Protein AF-A0A1F2SA00-F1 (afdb_monomer_lite)

Sequence (81 aa):
MLGAGPEAFQFNGKTATVQANENAVQQIVNHFKEYLQMATRGYQEDLQAEAERREREQRRQLELEVAEAEKRERILKNLKV

Structure (mmCIF, N/CA/C/O backbone):
data_AF-A0A1F2SA00-F1
#
_entry.id   AF-A0A1F2SA00-F1
#
loop_
_atom_site.group_PDB
_atom_site.id
_atom_site.type_symbol
_atom_site.label_atom_id
_atom_site.label_alt_id
_atom_site.label_comp_id
_atom_site.label_asym_id
_atom_site.label_entity_id
_atom_site.label_seq_id
_atom_site.pdbx_PDB_ins_code
_atom_site.Cartn_x
_atom_site.Cartn_y
_atom_site.Cartn_z
_atom_site.occupancy
_atom_site.B_iso_or_equiv
_atom_site.auth_seq_id
_atom_site.auth_comp_id
_atom_site.auth_asym_id
_atom_site.auth_atom_id
_atom_site.pdbx_PDB_model_num
ATOM 1 N N . MET A 1 1 ? 15.715 11.519 -26.698 1.00 40.47 1 MET A N 1
ATOM 2 C CA . MET A 1 1 ? 15.119 11.055 -25.430 1.00 40.47 1 MET A CA 1
ATOM 3 C C . MET A 1 1 ? 15.356 9.560 -25.366 1.00 40.47 1 MET A C 1
ATOM 5 O O . MET A 1 1 ? 14.879 8.842 -26.234 1.00 40.47 1 MET A O 1
ATOM 9 N N . LEU A 1 2 ? 16.269 9.160 -24.483 1.00 47.12 2 LEU A N 1
ATOM 10 C CA . LEU A 1 2 ? 16.785 7.800 -24.333 1.00 47.12 2 LEU A CA 1
ATOM 11 C C . LEU A 1 2 ? 15.900 7.041 -23.344 1.00 47.12 2 LEU A C 1
ATOM 13 O O . LEU A 1 2 ? 15.620 7.572 -22.276 1.00 47.12 2 LEU A O 1
ATOM 17 N N . GLY A 1 3 ? 15.530 5.810 -23.693 1.00 50.62 3 GLY A N 1
ATOM 18 C CA . GLY A 1 3 ? 14.865 4.870 -22.792 1.00 50.62 3 GLY A CA 1
ATOM 19 C C . GLY A 1 3 ? 13.349 5.021 -22.784 1.00 50.62 3 GLY A C 1
ATOM 20 O O . GLY A 1 3 ? 12.811 6.039 -22.368 1.00 50.62 3 GLY A O 1
ATOM 21 N N . ALA A 1 4 ? 12.666 3.990 -23.270 1.00 57.00 4 ALA A N 1
ATOM 22 C CA . ALA A 1 4 ? 11.229 3.837 -23.127 1.00 57.00 4 ALA A CA 1
ATOM 23 C C . ALA A 1 4 ? 10.869 3.876 -21.627 1.00 57.00 4 ALA A C 1
ATOM 25 O O . ALA A 1 4 ? 11.356 3.038 -20.865 1.00 57.00 4 ALA A O 1
ATOM 26 N N . GLY A 1 5 ? 10.091 4.875 -21.203 1.00 57.38 5 GLY A N 1
ATOM 27 C CA . GLY A 1 5 ? 9.592 4.985 -19.834 1.00 57.38 5 GLY A CA 1
ATOM 28 C C . GLY A 1 5 ? 8.555 3.899 -19.509 1.00 57.38 5 GLY A C 1
ATOM 29 O O . GLY A 1 5 ? 8.142 3.154 -20.405 1.00 57.38 5 GLY A O 1
ATOM 30 N N . PRO A 1 6 ? 8.124 3.773 -18.241 1.00 60.91 6 PRO A N 1
ATOM 31 C CA . PRO A 1 6 ? 7.156 2.764 -17.792 1.00 60.91 6 PRO A CA 1
ATOM 32 C C . PRO A 1 6 ? 5.852 2.752 -18.609 1.00 60.91 6 PRO A C 1
ATOM 34 O O . PRO A 1 6 ? 5.261 1.693 -18.801 1.00 60.91 6 PRO A O 1
ATOM 37 N N . GLU A 1 7 ? 5.441 3.895 -19.158 1.00 65.06 7 GLU A N 1
ATOM 38 C CA . GLU A 1 7 ? 4.283 4.057 -20.043 1.00 65.06 7 GLU A CA 1
ATOM 39 C C . GLU A 1 7 ? 4.372 3.282 -21.368 1.00 65.06 7 GLU A C 1
ATOM 41 O O . GLU A 1 7 ? 3.352 3.015 -22.001 1.00 65.06 7 GLU A O 1
ATOM 46 N N . ALA A 1 8 ? 5.577 2.903 -21.795 1.00 72.06 8 ALA A N 1
ATOM 47 C CA . ALA A 1 8 ? 5.797 2.145 -23.022 1.00 72.06 8 ALA A CA 1
ATOM 48 C C . ALA A 1 8 ? 5.799 0.623 -22.800 1.00 72.06 8 ALA A C 1
ATOM 50 O O . ALA A 1 8 ? 5.822 -0.136 -23.773 1.00 72.06 8 ALA A O 1
ATOM 51 N N . PHE A 1 9 ? 5.786 0.168 -21.542 1.00 75.00 9 PHE A N 1
ATOM 52 C CA . PHE A 1 9 ? 5.743 -1.252 -21.212 1.00 75.00 9 PHE A CA 1
ATOM 53 C C . PHE A 1 9 ? 4.301 -1.750 -21.170 1.00 75.00 9 PHE A C 1
ATOM 55 O O . PHE A 1 9 ? 3.464 -1.266 -20.411 1.00 75.00 9 PHE A O 1
ATOM 62 N N . GLN A 1 10 ? 4.022 -2.781 -21.961 1.00 75.38 10 GLN A N 1
ATOM 63 C CA . GLN A 1 10 ? 2.773 -3.526 -21.885 1.00 75.38 10 GLN A CA 1
ATOM 64 C C . GLN A 1 10 ? 2.963 -4.743 -20.990 1.00 75.38 10 GLN A C 1
ATOM 66 O O . GLN A 1 10 ? 3.837 -5.577 -21.239 1.00 75.38 10 GLN A O 1
ATOM 71 N N . PHE A 1 11 ? 2.127 -4.857 -19.962 1.00 76.69 11 PHE A N 1
ATOM 72 C CA . PHE A 1 11 ? 2.165 -5.961 -19.011 1.00 76.69 11 PHE A CA 1
ATOM 73 C C . PHE A 1 11 ? 1.061 -6.969 -19.328 1.00 76.69 11 PHE A C 1
ATOM 75 O O . PHE A 1 11 ? -0.117 -6.624 -19.384 1.00 76.69 11 PHE A O 1
ATOM 82 N N . ASN A 1 12 ? 1.445 -8.231 -19.504 1.00 76.06 12 ASN A N 1
ATOM 83 C CA . ASN A 1 12 ? 0.540 -9.368 -19.595 1.00 76.06 12 ASN A CA 1
ATOM 84 C C . ASN A 1 12 ? 0.949 -10.407 -18.545 1.00 76.06 12 ASN A C 1
ATOM 86 O O . ASN A 1 12 ? 1.895 -11.1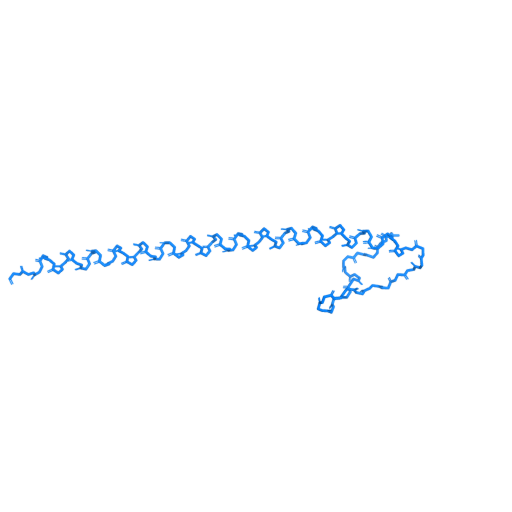77 -18.730 1.00 76.06 12 ASN A O 1
ATOM 90 N N . GLY A 1 13 ? 0.263 -10.386 -17.401 1.00 76.38 13 GLY A N 1
ATOM 91 C CA . GLY A 1 13 ? 0.581 -11.243 -16.262 1.00 76.38 13 GLY A CA 1
ATOM 92 C C . GLY A 1 13 ? 2.014 -11.031 -15.770 1.00 76.38 13 GLY A C 1
ATOM 93 O O . GLY A 1 13 ? 2.341 -9.978 -15.231 1.00 76.38 13 GLY A O 1
ATOM 94 N N . LYS A 1 14 ? 2.869 -12.046 -15.950 1.00 78.38 14 LYS A N 1
ATOM 95 C CA . LYS A 1 14 ? 4.290 -12.023 -15.547 1.00 78.38 14 LYS A CA 1
ATOM 96 C C . LYS A 1 14 ? 5.242 -11.569 -16.660 1.00 78.38 14 LYS A C 1
ATOM 98 O O . LYS A 1 14 ? 6.455 -11.600 -16.468 1.00 78.38 14 LYS A O 1
ATOM 103 N N . THR A 1 15 ? 4.718 -11.181 -17.819 1.00 76.38 15 THR A N 1
ATOM 104 C CA . THR A 1 15 ? 5.515 -10.784 -18.983 1.00 76.38 15 THR A CA 1
ATOM 105 C C . THR A 1 15 ? 5.334 -9.295 -19.253 1.00 76.38 15 THR A C 1
ATOM 107 O O . THR A 1 15 ? 4.207 -8.818 -19.352 1.00 76.38 15 THR A O 1
ATOM 110 N N . ALA A 1 16 ? 6.442 -8.568 -19.400 1.00 80.00 16 ALA A N 1
ATOM 111 C CA . ALA A 1 16 ? 6.455 -7.178 -19.843 1.00 80.00 16 ALA A CA 1
ATOM 112 C C . ALA A 1 16 ? 7.059 -7.100 -21.251 1.00 80.00 16 ALA A C 1
ATOM 114 O O . ALA A 1 16 ? 8.103 -7.700 -21.506 1.00 80.00 16 ALA A O 1
ATOM 115 N N . THR A 1 17 ? 6.404 -6.377 -22.158 1.00 81.75 17 THR A N 1
ATOM 116 C CA . THR A 1 17 ? 6.838 -6.214 -23.554 1.00 81.75 17 THR A CA 1
ATOM 117 C C . THR A 1 17 ? 7.001 -4.736 -23.876 1.00 81.75 17 THR A C 1
ATOM 119 O O . THR A 1 17 ? 6.163 -3.922 -23.496 1.00 81.75 17 THR A O 1
ATOM 122 N N . VAL A 1 18 ? 8.065 -4.391 -24.598 1.00 82.50 18 VAL A N 1
ATOM 123 C CA . VAL A 1 18 ? 8.344 -3.027 -25.059 1.00 82.50 18 VAL A CA 1
ATOM 124 C C . VAL A 1 18 ? 9.009 -3.091 -26.429 1.00 82.50 18 VAL A C 1
ATOM 126 O O . VAL A 1 18 ? 9.844 -3.961 -26.679 1.00 82.50 18 VAL A O 1
ATOM 129 N N . GLN A 1 19 ? 8.630 -2.190 -27.333 1.00 79.94 19 GLN A N 1
ATOM 130 C CA . GLN A 1 19 ? 9.334 -2.057 -28.606 1.00 79.94 19 GLN A CA 1
ATOM 131 C C . GLN A 1 19 ? 10.661 -1.332 -28.372 1.00 79.94 19 GLN A C 1
ATOM 133 O O . GLN A 1 19 ? 10.694 -0.240 -27.807 1.00 79.94 19 GLN A O 1
ATOM 138 N N . ALA A 1 20 ? 11.758 -1.948 -28.806 1.00 76.56 20 ALA A N 1
ATOM 139 C CA . ALA A 1 20 ? 13.107 -1.440 -28.607 1.00 76.56 20 ALA A CA 1
ATOM 140 C C . ALA A 1 20 ? 13.865 -1.390 -29.937 1.00 76.56 20 ALA A C 1
ATOM 142 O O . ALA A 1 20 ? 13.763 -2.297 -30.759 1.00 76.56 20 ALA A O 1
ATOM 143 N N . ASN A 1 21 ? 14.657 -0.336 -30.125 1.00 78.19 21 ASN A N 1
ATOM 144 C CA . ASN A 1 21 ? 15.692 -0.302 -31.155 1.00 78.19 21 ASN A CA 1
ATOM 145 C C . ASN A 1 21 ? 16.879 -1.161 -30.681 1.00 78.19 21 ASN A C 1
ATOM 147 O O . ASN A 1 21 ? 17.197 -1.121 -29.491 1.00 78.19 21 ASN A O 1
ATOM 151 N N . GLU A 1 22 ? 17.541 -1.899 -31.577 1.00 72.62 22 GLU A N 1
ATOM 152 C CA . GLU A 1 22 ? 18.672 -2.794 -31.259 1.00 72.62 22 GLU A CA 1
ATOM 153 C C . GLU A 1 22 ? 19.729 -2.127 -30.367 1.00 72.62 22 GLU A C 1
ATOM 155 O O . GLU A 1 22 ? 20.177 -2.706 -29.378 1.00 72.62 22 GLU A O 1
ATOM 160 N N . ASN A 1 23 ? 20.044 -0.859 -30.636 1.00 81.44 23 ASN A N 1
ATOM 161 C CA . ASN A 1 23 ? 21.059 -0.111 -29.890 1.00 81.44 23 ASN A CA 1
ATOM 162 C C . ASN A 1 23 ? 20.622 0.308 -28.471 1.00 81.44 23 ASN A C 1
ATOM 164 O O . ASN A 1 23 ? 21.445 0.766 -27.681 1.00 81.44 23 ASN A O 1
ATOM 168 N N . ALA A 1 24 ? 19.335 0.182 -28.137 1.00 76.75 24 ALA A N 1
ATOM 169 C CA . ALA A 1 24 ? 18.752 0.633 -26.872 1.00 76.75 24 ALA A CA 1
ATOM 170 C C . ALA A 1 24 ? 18.298 -0.518 -25.958 1.00 76.75 24 ALA A C 1
ATOM 172 O O . ALA A 1 24 ? 17.936 -0.267 -24.807 1.00 76.75 24 ALA A O 1
ATOM 173 N N . VAL A 1 25 ? 18.337 -1.772 -26.428 1.00 79.88 25 VAL A N 1
ATOM 174 C CA . VAL A 1 25 ? 17.805 -2.940 -25.699 1.00 79.88 25 VAL A CA 1
ATOM 175 C C . VAL A 1 25 ? 18.422 -3.066 -24.304 1.00 79.88 25 VAL A C 1
ATOM 177 O O . VAL A 1 25 ? 17.699 -3.196 -23.319 1.00 79.88 25 VAL A O 1
ATOM 180 N N . GLN A 1 26 ? 19.749 -2.960 -24.186 1.00 79.88 26 GLN A N 1
ATOM 181 C CA . GLN A 1 26 ? 20.426 -3.106 -22.893 1.00 79.88 26 GLN A CA 1
ATOM 182 C C . GLN A 1 26 ? 20.052 -1.995 -21.901 1.00 79.88 26 GLN A C 1
ATOM 184 O O . GLN A 1 26 ? 19.879 -2.259 -20.711 1.00 79.88 26 GLN A O 1
ATOM 189 N N . GLN A 1 27 ? 19.905 -0.758 -22.382 1.00 82.00 27 GLN A N 1
ATOM 190 C CA . GLN A 1 27 ? 19.504 0.370 -21.538 1.00 82.00 27 GLN A CA 1
ATOM 191 C C . GLN A 1 27 ? 18.065 0.205 -21.044 1.00 82.00 27 GLN A C 1
ATOM 193 O O . GLN A 1 27 ? 17.797 0.428 -19.867 1.00 82.00 27 GLN A O 1
ATOM 198 N N . ILE A 1 28 ? 17.165 -0.262 -21.913 1.00 79.62 28 ILE A N 1
ATOM 199 C CA . ILE A 1 28 ? 15.769 -0.557 -21.571 1.00 79.62 28 ILE A CA 1
ATOM 200 C C . ILE A 1 28 ? 15.692 -1.667 -20.516 1.00 79.62 28 ILE A C 1
ATOM 202 O O . ILE A 1 28 ? 14.956 -1.536 -19.543 1.00 79.62 28 ILE A O 1
ATOM 206 N N . VAL A 1 29 ? 16.491 -2.731 -20.654 1.00 80.94 29 VAL A N 1
ATOM 207 C CA . VAL A 1 29 ? 16.555 -3.815 -19.658 1.00 80.94 29 VAL A CA 1
ATOM 208 C C . VAL A 1 29 ? 17.064 -3.311 -18.307 1.00 80.94 29 VAL A C 1
ATOM 210 O O . VAL A 1 29 ? 16.517 -3.690 -17.271 1.00 80.94 29 VAL A O 1
ATOM 213 N N . ASN A 1 30 ? 18.098 -2.468 -18.294 1.00 82.56 30 ASN A N 1
ATOM 214 C CA . ASN A 1 30 ? 18.633 -1.907 -17.052 1.00 82.56 30 ASN A CA 1
ATOM 215 C C . ASN A 1 30 ? 17.597 -1.017 -16.358 1.00 82.56 30 ASN A C 1
ATOM 217 O O . ASN A 1 30 ? 17.322 -1.212 -15.176 1.00 82.56 30 ASN A O 1
ATOM 221 N N . HIS A 1 31 ? 16.955 -0.124 -17.113 1.00 78.88 31 HIS A N 1
ATOM 222 C CA . HIS A 1 31 ? 15.926 0.761 -16.579 1.00 78.88 31 HIS A CA 1
ATOM 223 C C . HIS A 1 31 ? 14.709 -0.015 -16.055 1.00 78.88 31 HIS A C 1
ATOM 225 O O . HIS A 1 31 ? 14.200 0.274 -14.973 1.00 78.88 31 HIS A O 1
ATOM 231 N N . PHE A 1 32 ? 14.288 -1.067 -16.766 1.00 79.44 32 PHE A N 1
ATOM 232 C CA . PHE A 1 32 ? 13.208 -1.943 -16.318 1.00 79.44 32 PHE A CA 1
ATOM 233 C C . PHE A 1 32 ? 13.532 -2.628 -14.983 1.00 79.44 32 PHE A C 1
ATOM 235 O O . PHE A 1 32 ? 12.666 -2.719 -14.117 1.00 79.44 32 PHE A O 1
ATOM 242 N N . LYS A 1 33 ? 14.776 -3.085 -14.781 1.00 80.88 33 LYS A N 1
ATOM 243 C CA . LYS A 1 33 ? 15.203 -3.710 -13.516 1.00 80.88 33 LYS A CA 1
ATOM 244 C C . LYS A 1 33 ? 15.167 -2.731 -12.346 1.00 80.88 33 LYS A C 1
ATOM 246 O O . LYS A 1 33 ? 14.655 -3.087 -11.287 1.00 80.88 33 LYS A O 1
ATOM 251 N N . GLU A 1 34 ? 15.693 -1.525 -12.538 1.00 79.31 34 GLU A N 1
ATOM 252 C CA . GLU A 1 34 ? 15.677 -0.468 -11.519 1.00 79.31 34 GLU A CA 1
ATOM 253 C C . GLU A 1 34 ? 14.239 -0.101 -11.139 1.00 79.31 34 GLU A C 1
ATOM 255 O O . GLU A 1 34 ? 13.880 -0.101 -9.960 1.00 79.31 34 GLU A O 1
ATOM 260 N N . TYR A 1 35 ? 13.383 0.108 -12.142 1.00 73.81 35 TYR A N 1
ATOM 261 C CA . TYR A 1 35 ? 11.969 0.394 -11.932 1.00 73.81 35 TYR A CA 1
ATOM 262 C C . TYR A 1 35 ? 11.253 -0.739 -11.193 1.00 73.81 35 TYR A C 1
ATOM 264 O O . TYR A 1 35 ? 10.534 -0.485 -10.229 1.00 73.81 35 TYR A O 1
ATOM 272 N N . LEU A 1 36 ? 11.466 -1.994 -11.599 1.00 77.75 36 LEU A N 1
ATOM 273 C CA . LEU A 1 36 ? 10.817 -3.142 -10.970 1.00 77.75 36 LEU A CA 1
ATOM 274 C C . LEU A 1 36 ? 11.203 -3.252 -9.492 1.00 77.75 36 LEU A C 1
ATOM 276 O O . LEU A 1 36 ? 10.345 -3.530 -8.657 1.00 77.75 36 LEU A O 1
ATOM 280 N N . GLN A 1 37 ? 12.467 -2.990 -9.151 1.00 75.81 37 GLN A N 1
ATOM 281 C CA . GLN A 1 37 ? 12.916 -2.952 -7.760 1.00 75.81 37 GLN A CA 1
ATOM 282 C C . GLN A 1 37 ? 12.228 -1.834 -6.968 1.00 75.81 37 GLN A C 1
ATOM 284 O O . GLN A 1 37 ? 11.745 -2.085 -5.865 1.00 75.81 37 GLN A O 1
ATOM 289 N N . MET A 1 38 ? 12.128 -0.627 -7.532 1.00 70.69 38 MET A N 1
ATOM 290 C CA . MET A 1 38 ? 11.454 0.503 -6.884 1.00 70.69 38 MET A CA 1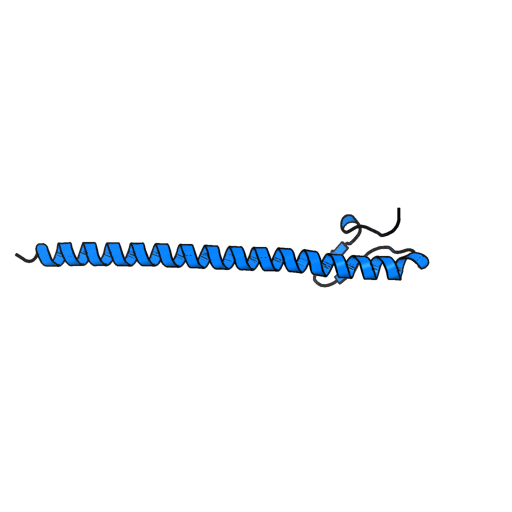
ATOM 291 C C . MET A 1 38 ? 9.951 0.258 -6.694 1.00 70.69 38 MET A C 1
ATOM 293 O O . MET A 1 38 ? 9.436 0.444 -5.593 1.00 70.69 38 MET A O 1
ATOM 297 N N . ALA A 1 39 ? 9.258 -0.203 -7.736 1.00 68.00 39 ALA A N 1
ATOM 298 C CA . ALA A 1 39 ? 7.830 -0.510 -7.691 1.00 68.00 39 ALA A CA 1
ATOM 299 C C . ALA A 1 39 ? 7.527 -1.653 -6.711 1.00 68.00 39 ALA A C 1
ATOM 301 O O . ALA A 1 39 ? 6.572 -1.575 -5.941 1.00 68.00 39 ALA A O 1
ATOM 302 N N . THR A 1 40 ? 8.375 -2.688 -6.686 1.00 75.31 40 THR A N 1
ATOM 303 C CA . THR A 1 40 ? 8.239 -3.796 -5.728 1.00 75.31 40 THR A CA 1
ATOM 304 C C . THR A 1 40 ? 8.429 -3.309 -4.295 1.00 75.31 40 THR A C 1
ATOM 306 O O . THR A 1 40 ? 7.691 -3.742 -3.416 1.00 75.31 40 THR A O 1
ATOM 309 N N . ARG A 1 41 ? 9.371 -2.389 -4.051 1.00 71.06 41 ARG A N 1
ATOM 310 C CA . ARG A 1 41 ? 9.605 -1.829 -2.716 1.00 71.06 41 ARG A CA 1
ATOM 311 C C . ARG A 1 41 ? 8.401 -1.035 -2.209 1.00 71.06 41 ARG A C 1
ATOM 313 O O . ARG A 1 41 ? 7.946 -1.302 -1.105 1.00 71.06 41 ARG A O 1
ATOM 320 N N . GLY A 1 42 ? 7.850 -0.137 -3.029 1.00 68.25 42 GLY A N 1
ATOM 321 C CA . GLY A 1 42 ? 6.646 0.621 -2.663 1.00 68.25 42 GLY A CA 1
ATOM 322 C C . GLY A 1 42 ? 5.448 -0.294 -2.399 1.00 68.25 42 GLY A C 1
ATOM 323 O O . GLY A 1 42 ? 4.778 -0.167 -1.382 1.00 68.25 42 GLY A O 1
ATOM 324 N N . TYR A 1 43 ? 5.247 -1.305 -3.248 1.00 68.62 43 TYR A N 1
ATOM 325 C CA . TYR A 1 43 ? 4.175 -2.282 -3.055 1.00 68.62 43 TYR A CA 1
ATOM 326 C C . TYR A 1 43 ? 4.345 -3.125 -1.777 1.00 68.62 43 TYR A C 1
ATOM 328 O O . TYR A 1 43 ? 3.365 -3.455 -1.111 1.00 68.62 43 TYR A O 1
ATOM 336 N N . GLN A 1 44 ? 5.581 -3.478 -1.413 1.00 72.81 44 GLN A N 1
ATOM 337 C CA . GLN A 1 44 ? 5.872 -4.173 -0.155 1.00 72.81 44 GLN A CA 1
ATOM 338 C C . GLN A 1 44 ? 5.590 -3.293 1.067 1.00 72.81 44 GLN A C 1
ATOM 340 O O . GLN A 1 44 ? 5.003 -3.780 2.033 1.00 72.81 44 GLN A O 1
ATOM 345 N N . GLU A 1 45 ? 5.976 -2.018 1.021 1.00 76.56 45 GLU A N 1
ATOM 346 C CA . GLU A 1 45 ? 5.704 -1.046 2.086 1.00 76.56 45 GLU A CA 1
ATOM 347 C C . GLU A 1 45 ? 4.194 -0.833 2.273 1.00 76.56 45 GLU A C 1
ATOM 349 O O . GLU A 1 45 ? 3.707 -0.876 3.404 1.00 76.56 45 GLU A O 1
ATOM 354 N N . ASP A 1 46 ? 3.438 -0.711 1.178 1.00 74.62 46 ASP A N 1
ATOM 355 C CA . ASP A 1 46 ? 1.978 -0.583 1.212 1.00 74.62 46 ASP A CA 1
ATOM 356 C C . ASP A 1 46 ? 1.305 -1.830 1.804 1.00 74.62 46 ASP A C 1
ATOM 358 O O . ASP A 1 46 ? 0.441 -1.716 2.679 1.00 74.62 46 ASP A O 1
ATOM 362 N N . LEU A 1 47 ? 1.731 -3.030 1.389 1.00 80.62 47 LEU A N 1
ATOM 363 C CA . LEU A 1 47 ? 1.230 -4.290 1.949 1.00 80.62 47 LEU A CA 1
ATOM 364 C C . LEU A 1 47 ? 1.507 -4.400 3.450 1.00 80.62 47 LEU A C 1
ATOM 366 O O . LEU A 1 47 ? 0.645 -4.845 4.211 1.00 80.62 47 LEU A O 1
ATOM 370 N N . GLN A 1 48 ? 2.700 -3.997 3.884 1.00 84.81 48 GLN A N 1
ATOM 371 C CA . GLN A 1 48 ? 3.067 -4.019 5.293 1.00 84.81 48 GLN A CA 1
ATOM 372 C C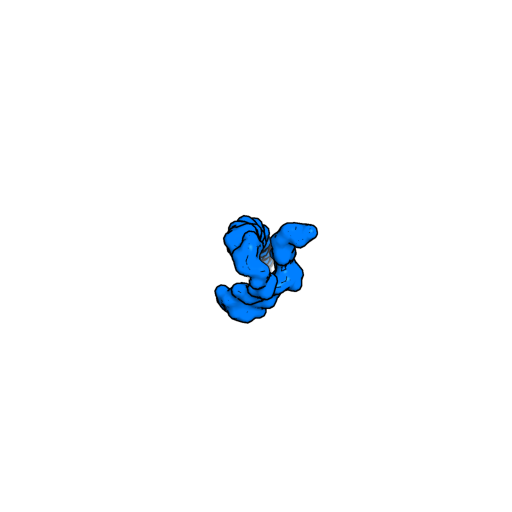 . GLN A 1 48 ? 2.237 -3.009 6.096 1.00 84.81 48 GLN A C 1
ATOM 374 O O . GLN A 1 48 ? 1.682 -3.361 7.139 1.00 84.81 48 GLN A O 1
ATOM 379 N N . ALA A 1 49 ? 2.064 -1.789 5.584 1.00 86.56 49 ALA A N 1
ATOM 380 C CA . ALA A 1 49 ? 1.236 -0.766 6.214 1.00 86.56 49 ALA A CA 1
ATOM 381 C C . ALA A 1 49 ? -0.242 -1.188 6.315 1.00 86.56 49 ALA A C 1
ATOM 383 O O . ALA A 1 49 ? -0.909 -0.911 7.320 1.00 86.56 49 ALA A O 1
ATOM 384 N N . GLU A 1 50 ? -0.766 -1.878 5.298 1.00 88.31 50 GLU A N 1
ATOM 385 C CA . GLU A 1 50 ? -2.123 -2.421 5.321 1.00 88.31 50 GLU A CA 1
ATOM 386 C C . GLU A 1 50 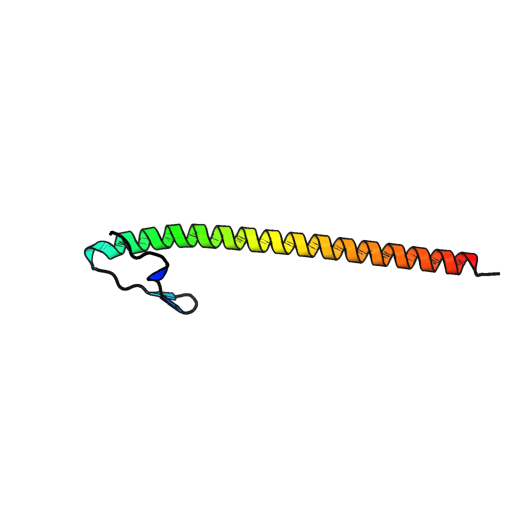? -2.263 -3.550 6.352 1.00 88.31 50 GLU A C 1
ATOM 388 O O . GLU A 1 50 ? -3.226 -3.558 7.125 1.00 88.31 50 GLU A O 1
ATOM 393 N N . ALA A 1 51 ? -1.292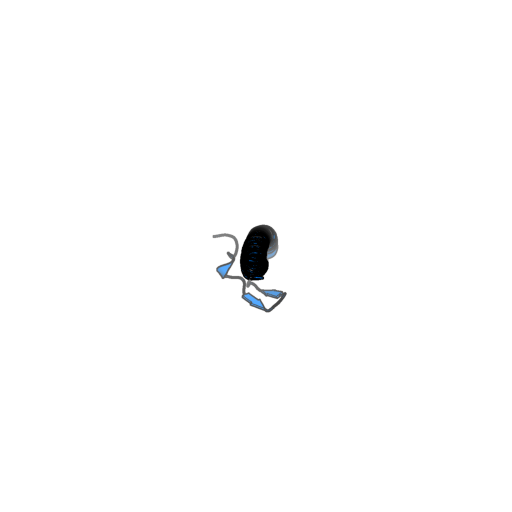 -4.465 6.419 1.00 88.69 51 ALA A N 1
ATOM 394 C CA . ALA A 1 51 ? -1.275 -5.542 7.406 1.00 88.69 51 ALA A CA 1
ATOM 395 C C . ALA A 1 51 ? -1.266 -4.993 8.842 1.00 88.69 51 ALA A C 1
ATOM 397 O O . ALA A 1 51 ? -2.095 -5.394 9.660 1.00 88.69 51 ALA A O 1
ATOM 398 N N . GLU A 1 52 ? -0.414 -4.006 9.130 1.00 91.06 52 GLU A N 1
ATOM 399 C CA . GLU A 1 52 ? -0.368 -3.352 10.441 1.00 91.06 52 GLU A CA 1
ATOM 400 C C . GLU A 1 52 ? -1.674 -2.622 10.786 1.00 91.06 52 GLU A C 1
ATOM 402 O O . GLU A 1 52 ? -2.123 -2.632 11.934 1.00 91.06 52 GLU A O 1
ATOM 407 N N . ARG A 1 53 ? -2.310 -1.971 9.802 1.00 92.19 53 ARG A N 1
ATOM 408 C CA . ARG A 1 53 ? -3.621 -1.336 9.999 1.00 92.19 53 ARG A CA 1
ATOM 409 C C . ARG A 1 53 ? -4.688 -2.362 10.361 1.00 92.19 53 ARG A C 1
ATOM 411 O O . ARG A 1 53 ? -5.448 -2.118 11.296 1.00 92.19 53 ARG A O 1
ATOM 418 N N . ARG A 1 54 ? -4.728 -3.495 9.655 1.00 90.00 54 ARG A N 1
ATOM 419 C CA . ARG A 1 54 ? -5.670 -4.584 9.943 1.00 90.00 54 ARG A CA 1
ATOM 420 C C . ARG A 1 54 ? -5.429 -5.176 11.328 1.00 90.00 54 ARG A C 1
ATOM 422 O O . ARG A 1 54 ? -6.394 -5.382 12.054 1.00 90.00 54 ARG A O 1
ATOM 429 N N . GLU A 1 55 ? -4.174 -5.387 11.722 1.00 93.25 55 GLU A N 1
ATOM 430 C CA . GLU A 1 55 ? -3.853 -5.911 13.053 1.00 93.25 55 GLU A CA 1
ATOM 431 C C . GLU A 1 55 ? -4.306 -4.954 14.167 1.00 93.25 55 GLU A C 1
ATOM 433 O O . GLU A 1 55 ? -4.936 -5.379 15.136 1.00 93.25 55 GLU A O 1
ATOM 438 N N . ARG A 1 56 ? -4.043 -3.647 14.021 1.00 93.44 56 ARG A N 1
ATOM 439 C CA . ARG A 1 56 ? -4.489 -2.641 15.001 1.00 93.44 56 ARG A CA 1
ATOM 440 C C . ARG A 1 56 ? -6.008 -2.583 15.122 1.00 93.44 56 ARG A C 1
ATOM 442 O O . ARG A 1 56 ? -6.518 -2.492 16.237 1.00 93.44 56 ARG A O 1
ATOM 449 N N . GLU A 1 57 ? -6.722 -2.652 14.002 1.00 94.12 57 GLU A N 1
ATOM 450 C CA . GLU A 1 57 ? -8.186 -2.660 14.014 1.00 94.12 57 GLU A CA 1
ATOM 451 C C . GLU A 1 57 ? -8.727 -3.921 14.696 1.00 94.12 57 GLU A C 1
ATOM 453 O O . GLU A 1 57 ? -9.580 -3.825 15.573 1.00 94.12 57 GLU A O 1
ATOM 458 N N . GLN A 1 58 ? -8.174 -5.096 14.382 1.00 92.69 58 GLN A N 1
ATOM 459 C CA . GLN A 1 58 ? -8.570 -6.353 15.022 1.00 92.69 58 GLN A CA 1
ATOM 460 C C . GLN A 1 58 ? -8.344 -6.332 16.536 1.00 92.69 58 GLN A C 1
ATOM 462 O O . GLN A 1 58 ? -9.231 -6.728 17.290 1.00 92.69 58 GLN A O 1
ATOM 467 N N . ARG A 1 59 ? -7.191 -5.827 16.998 1.00 93.69 59 ARG A N 1
ATOM 468 C CA . ARG A 1 59 ? -6.916 -5.678 18.436 1.00 93.69 59 ARG A CA 1
ATOM 469 C C . ARG A 1 59 ? -7.930 -4.757 19.108 1.00 93.69 59 ARG A C 1
ATOM 471 O O . ARG A 1 59 ? -8.459 -5.108 20.157 1.00 93.69 59 ARG A O 1
ATOM 478 N N . ARG A 1 60 ? -8.246 -3.619 18.484 1.00 94.50 60 ARG A N 1
ATOM 479 C CA . ARG A 1 60 ? -9.223 -2.665 19.020 1.00 94.50 60 ARG A CA 1
ATOM 480 C C . ARG A 1 60 ? -10.621 -3.273 19.137 1.00 94.50 60 ARG A C 1
ATOM 482 O O . ARG A 1 60 ? -11.288 -3.060 20.144 1.00 94.50 60 ARG A O 1
ATOM 489 N N . GLN A 1 61 ? -11.063 -4.015 18.123 1.00 94.38 61 GLN A N 1
ATOM 490 C CA . GLN A 1 61 ? -12.361 -4.695 18.159 1.00 94.38 61 GLN A CA 1
ATOM 491 C C . GLN A 1 61 ? -12.407 -5.729 19.285 1.00 94.38 61 GLN A C 1
ATOM 493 O O . GLN A 1 61 ? -13.352 -5.740 20.069 1.00 94.38 61 GLN A O 1
ATOM 498 N N . LEU A 1 62 ? -11.343 -6.520 19.440 1.00 93.75 62 LEU A N 1
ATOM 499 C CA . LEU A 1 62 ? -11.253 -7.505 20.515 1.00 93.75 62 LEU A CA 1
ATOM 500 C C . LEU A 1 62 ? -11.294 -6.851 21.907 1.00 93.75 62 LEU A C 1
ATOM 502 O O . LEU A 1 62 ? -11.983 -7.340 22.798 1.00 93.75 62 LEU A O 1
ATOM 506 N N . GLU A 1 63 ? -10.604 -5.724 22.101 1.00 93.81 63 GLU A N 1
ATOM 507 C CA . GLU A 1 63 ? -10.655 -4.963 23.358 1.00 93.81 63 GLU A CA 1
ATOM 508 C C . GLU A 1 63 ? -12.071 -4.461 23.676 1.00 93.81 63 GLU A C 1
ATOM 510 O O . GLU A 1 63 ? -12.507 -4.526 24.829 1.00 93.81 63 GLU A O 1
ATOM 515 N N . LEU A 1 64 ? -12.810 -3.993 22.664 1.00 94.44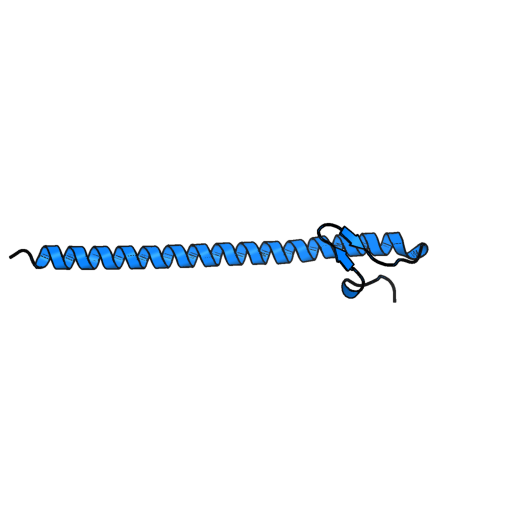 64 LEU A N 1
ATOM 516 C CA . LEU A 1 64 ? -14.202 -3.566 22.826 1.00 94.44 64 LEU A CA 1
ATOM 517 C C . LEU A 1 64 ? -15.114 -4.739 23.203 1.00 94.44 64 LEU A C 1
ATOM 519 O O . LEU A 1 64 ? -15.927 -4.602 24.120 1.00 94.44 64 LEU A O 1
ATOM 523 N N . GLU A 1 65 ? -14.957 -5.888 22.546 1.00 93.12 65 GLU A N 1
ATOM 524 C CA . GLU A 1 65 ? -15.722 -7.103 22.847 1.00 93.12 65 GLU A CA 1
ATOM 525 C C . GLU A 1 65 ? -15.480 -7.585 24.282 1.00 93.12 65 GLU A C 1
ATOM 527 O O . GLU A 1 65 ? -16.434 -7.894 25.004 1.00 93.12 65 GLU A O 1
ATOM 532 N N . VAL A 1 66 ? -14.219 -7.591 24.728 1.00 94.75 66 VAL A N 1
ATOM 533 C CA . VAL A 1 66 ? -13.850 -7.956 26.104 1.00 94.75 66 VAL A CA 1
ATOM 534 C C . VAL A 1 66 ? -14.471 -6.979 27.102 1.00 94.75 66 VAL A C 1
ATOM 536 O O . VAL A 1 66 ? -15.130 -7.408 28.050 1.00 94.75 66 VAL A O 1
ATOM 539 N N . ALA A 1 67 ? -14.342 -5.671 26.869 1.00 93.62 67 ALA A N 1
ATOM 540 C CA . ALA A 1 67 ? -14.907 -4.657 27.757 1.00 93.62 67 ALA A CA 1
ATOM 541 C C . ALA A 1 67 ? -16.440 -4.762 27.864 1.00 93.62 67 ALA A C 1
ATOM 543 O O . ALA A 1 67 ? -17.018 -4.572 28.942 1.00 93.62 67 ALA A O 1
ATOM 544 N N . GLU A 1 68 ? -17.120 -5.079 26.760 1.00 93.75 68 GLU A N 1
ATOM 545 C CA . GLU A 1 68 ? -18.566 -5.276 26.761 1.00 93.75 68 GLU A CA 1
ATOM 546 C C . GLU A 1 68 ? -18.969 -6.554 27.508 1.00 93.75 68 GLU A C 1
ATOM 548 O O . GLU A 1 68 ? -19.917 -6.527 28.305 1.00 93.75 68 GLU A O 1
ATOM 553 N N . ALA A 1 69 ? -18.233 -7.651 27.315 1.00 92.38 69 ALA A N 1
ATOM 554 C CA . ALA A 1 69 ? -18.448 -8.898 28.041 1.00 92.38 69 ALA A CA 1
ATOM 555 C C . ALA A 1 69 ? -18.281 -8.705 29.559 1.00 92.38 69 ALA A C 1
ATOM 557 O O . ALA A 1 69 ? -19.172 -9.081 30.326 1.00 92.38 69 ALA A O 1
ATOM 558 N N . GLU A 1 70 ? -17.216 -8.030 29.997 1.00 92.94 70 GLU A N 1
ATOM 559 C CA . GLU A 1 70 ? -16.977 -7.718 31.413 1.00 92.94 70 GLU A CA 1
ATOM 560 C C . GLU A 1 70 ? -18.074 -6.823 32.006 1.00 92.94 70 GLU A C 1
ATOM 562 O O . GLU A 1 70 ? -18.504 -7.000 33.153 1.00 92.94 70 GLU A O 1
ATOM 567 N N . LYS A 1 71 ? -18.562 -5.843 31.236 1.00 91.25 71 LYS A N 1
ATOM 568 C CA . LYS A 1 71 ? -19.672 -4.981 31.660 1.00 91.25 71 LYS A CA 1
ATOM 569 C C . LYS A 1 71 ? -20.949 -5.796 31.862 1.00 91.25 71 LYS A C 1
ATOM 571 O O . LYS A 1 71 ? -21.620 -5.621 32.882 1.00 91.25 71 LYS A O 1
ATOM 576 N N . ARG A 1 72 ? -21.279 -6.688 30.923 1.00 90.00 72 ARG A N 1
ATOM 577 C CA . ARG A 1 72 ? -22.444 -7.582 31.022 1.00 90.00 72 ARG A CA 1
ATOM 578 C C . ARG A 1 72 ? -22.323 -8.510 32.228 1.00 90.00 72 ARG A C 1
ATOM 580 O O . ARG A 1 72 ? -23.275 -8.618 32.998 1.00 90.00 72 ARG A O 1
ATOM 587 N N . GLU A 1 73 ? -21.156 -9.111 32.445 1.00 91.69 73 GLU A N 1
ATOM 588 C CA . GLU A 1 73 ? -20.908 -9.984 33.596 1.00 91.69 73 GLU A CA 1
ATOM 589 C C . GLU A 1 73 ? -21.110 -9.245 34.927 1.00 91.69 73 GLU A C 1
ATOM 591 O O . GLU A 1 73 ? -21.781 -9.749 35.828 1.00 91.69 73 GLU A O 1
ATOM 596 N N . ARG A 1 74 ? -20.589 -8.019 35.044 1.00 89.25 74 ARG A N 1
ATOM 597 C CA . ARG A 1 74 ? -20.744 -7.180 36.242 1.00 89.25 74 ARG A CA 1
ATOM 598 C C . ARG A 1 74 ? -22.205 -6.852 36.539 1.00 89.25 74 ARG A C 1
ATOM 600 O O . ARG A 1 74 ? -22.625 -6.922 37.690 1.00 89.25 74 ARG A O 1
ATOM 607 N N . ILE A 1 75 ? -22.974 -6.509 35.506 1.00 88.44 75 ILE A N 1
ATOM 608 C CA . ILE A 1 75 ? -24.413 -6.247 35.627 1.00 88.44 75 ILE A CA 1
ATOM 609 C C . ILE A 1 75 ? -25.130 -7.510 36.118 1.00 88.44 75 ILE A C 1
ATOM 611 O O . ILE A 1 75 ? -25.866 -7.439 37.096 1.00 88.44 75 ILE A O 1
ATOM 615 N N . LEU A 1 76 ? -24.863 -8.671 35.510 1.00 88.19 76 LEU A N 1
ATOM 616 C CA . LEU A 1 76 ? -25.468 -9.948 35.906 1.00 88.19 76 LEU A CA 1
ATOM 617 C C . LEU A 1 76 ? -25.107 -10.361 37.340 1.00 88.19 76 LEU A C 1
ATOM 619 O O . LEU A 1 76 ? -25.964 -10.869 38.061 1.00 88.19 76 LEU A O 1
ATOM 623 N N . LYS A 1 77 ? -23.862 -10.123 37.774 1.00 87.75 77 LYS A N 1
ATOM 624 C CA . LYS A 1 77 ? -23.428 -10.356 39.161 1.00 87.75 77 LYS A CA 1
ATOM 625 C C . LYS A 1 77 ? -24.195 -9.482 40.155 1.00 87.75 77 LYS A C 1
ATOM 627 O O . LYS A 1 77 ? -24.584 -9.981 41.203 1.00 87.75 77 LYS A O 1
ATOM 632 N N . ASN A 1 78 ? -24.449 -8.220 39.810 1.00 78.94 78 ASN A N 1
ATOM 633 C CA . ASN A 1 78 ? -25.151 -7.270 40.677 1.00 78.94 78 ASN A CA 1
ATOM 634 C C . ASN A 1 78 ? -26.687 -7.404 40.640 1.00 78.94 78 ASN A C 1
ATOM 636 O O . ASN A 1 78 ? -27.353 -6.895 41.534 1.00 78.94 78 ASN A O 1
ATOM 640 N N . LEU A 1 79 ? -27.254 -8.061 39.621 1.00 75.25 79 LEU A N 1
ATOM 641 C CA . LEU A 1 79 ? -28.698 -8.311 39.480 1.00 75.25 79 LEU A CA 1
ATOM 642 C C . LEU A 1 79 ? -29.177 -9.615 40.129 1.00 75.25 79 LEU A C 1
ATOM 644 O O . LEU A 1 79 ? -30.385 -9.826 40.209 1.00 75.25 79 LEU A O 1
ATOM 648 N N . LYS A 1 80 ? -28.271 -10.487 40.589 1.00 54.53 80 LYS A N 1
ATOM 649 C CA . LYS A 1 80 ? -28.646 -11.614 41.450 1.00 54.53 80 LYS A CA 1
ATOM 650 C C . LYS A 1 80 ? -29.007 -11.082 42.841 1.00 54.53 80 LYS A C 1
ATOM 652 O O . LYS A 1 80 ? -28.141 -10.971 43.705 1.00 54.53 80 LYS A O 1
ATOM 657 N N . VAL A 1 81 ? -30.285 -10.751 43.010 1.00 50.97 81 VAL A N 1
ATOM 658 C CA . VAL A 1 81 ? -30.993 -10.637 44.294 1.00 50.97 81 VAL A CA 1
ATOM 659 C C . VAL A 1 81 ? -31.911 -11.841 44.437 1.00 50.97 81 VAL A C 1
ATOM 661 O O . VAL A 1 81 ? -32.485 -12.246 43.399 1.00 50.97 81 VAL A O 1
#

Secondary structure (DSSP, 8-state):
--S--GGGPEEETTEEE----GGGHHHHHHHHHHHHHHHHHHHHHHHHHHHHHHHHHHHHHHHHHHHHHHHHHHHHHHH--

Radius of gyration: 26.93 Å; chains: 1; bounding box: 52×23×76 Å

pLDDT: mean 79.73, std 12.12, range [40.47, 94.75]

Foldseek 3Di:
DAEDPPVQWDDDPPDTDHDDDPVRVVVNVVNVVVVVVVVVVVVVVVVVVVVVVVVVVVVVVVVVVVVVVVVVVVVVVVPPD